Protein AF-A0A6G1YW90-F1 (afdb_monomer)

Structure (mmCIF, N/CA/C/O backbone):
data_AF-A0A6G1YW90-F1
#
_entry.id   AF-A0A6G1YW90-F1
#
loop_
_atom_site.group_PDB
_atom_site.id
_atom_site.type_symbol
_atom_site.label_atom_id
_atom_site.label_alt_id
_atom_site.label_comp_id
_atom_site.label_asym_id
_atom_site.label_entity_id
_atom_site.label_seq_id
_atom_site.pdbx_PDB_ins_code
_atom_site.Cartn_x
_atom_site.Cartn_y
_atom_site.Cartn_z
_atom_site.occupancy
_atom_site.B_iso_or_equiv
_atom_site.auth_seq_id
_atom_site.auth_comp_id
_atom_site.auth_asym_id
_atom_site.auth_atom_id
_atom_site.pdbx_PDB_model_num
ATOM 1 N N . MET A 1 1 ? -35.585 34.361 -18.395 1.00 45.09 1 MET A N 1
ATOM 2 C CA . MET A 1 1 ? -34.384 33.541 -18.116 1.00 45.09 1 MET A CA 1
ATOM 3 C C . MET A 1 1 ? -33.989 33.815 -16.667 1.00 45.09 1 MET A C 1
ATOM 5 O O . MET A 1 1 ? -33.599 34.935 -16.375 1.00 45.09 1 MET A O 1
ATOM 9 N N . ARG A 1 2 ? -34.256 32.894 -15.727 1.00 52.06 2 ARG A N 1
ATOM 10 C CA . ARG A 1 2 ? -34.066 33.147 -14.284 1.00 52.06 2 ARG A CA 1
ATOM 11 C C . ARG A 1 2 ? -32.570 33.088 -13.972 1.00 52.06 2 ARG A C 1
ATOM 13 O O . ARG A 1 2 ? -31.974 32.019 -14.071 1.00 52.06 2 ARG A O 1
ATOM 20 N N . THR A 1 3 ? -31.968 34.229 -13.661 1.00 57.44 3 THR A N 1
ATOM 21 C CA . THR A 1 3 ? -30.587 34.308 -13.182 1.00 57.44 3 THR A CA 1
ATOM 22 C C . THR A 1 3 ? -30.502 33.537 -11.866 1.00 57.44 3 THR A C 1
ATOM 24 O O . THR A 1 3 ? -31.311 33.733 -10.960 1.00 57.44 3 THR A O 1
ATOM 27 N N . SER A 1 4 ? -29.595 32.565 -11.786 1.00 64.44 4 SER A N 1
ATOM 28 C CA . SER A 1 4 ? -29.382 31.810 -10.553 1.00 64.44 4 SER A CA 1
ATOM 29 C C . SER A 1 4 ? -28.854 32.763 -9.487 1.00 64.44 4 SER A C 1
ATOM 31 O O . SER A 1 4 ? -27.783 33.340 -9.680 1.00 64.44 4 SER A O 1
ATOM 33 N N . ASP A 1 5 ? -29.597 32.913 -8.390 1.00 73.00 5 ASP A N 1
ATOM 34 C CA . ASP A 1 5 ? -29.204 33.743 -7.255 1.00 73.00 5 ASP A CA 1
ATOM 35 C C . ASP A 1 5 ? -27.792 33.345 -6.789 1.00 73.00 5 ASP A C 1
ATOM 37 O O . ASP A 1 5 ? -27.574 32.167 -6.463 1.00 73.00 5 ASP A O 1
ATOM 41 N N . PRO A 1 6 ? -26.820 34.275 -6.745 1.00 66.56 6 PRO A N 1
ATOM 42 C CA . PRO A 1 6 ? -25.443 33.961 -6.357 1.00 66.56 6 PRO A CA 1
ATOM 43 C C . PRO A 1 6 ? -25.344 33.406 -4.926 1.00 66.56 6 PRO A C 1
ATOM 45 O O . PRO A 1 6 ? -24.386 32.704 -4.605 1.00 66.56 6 PRO A O 1
ATOM 48 N N . ASN A 1 7 ? -26.369 33.649 -4.101 1.00 65.25 7 ASN A N 1
ATOM 49 C CA . ASN A 1 7 ? -26.484 33.188 -2.716 1.00 65.25 7 ASN A CA 1
ATOM 50 C C . ASN A 1 7 ? -27.398 31.965 -2.537 1.00 65.25 7 ASN A C 1
ATOM 52 O O . ASN A 1 7 ? -27.750 31.617 -1.410 1.00 65.25 7 ASN A O 1
ATOM 56 N N . SER A 1 8 ? -27.797 31.292 -3.620 1.00 78.06 8 SER A N 1
ATOM 57 C CA . SER A 1 8 ? -28.564 30.051 -3.509 1.00 78.06 8 SER A CA 1
ATOM 58 C C . SER A 1 8 ? -27.790 29.009 -2.690 1.00 78.06 8 SER A C 1
ATOM 60 O O . SER A 1 8 ? -26.608 28.751 -2.933 1.00 78.06 8 SER A O 1
ATOM 62 N N . VAL A 1 9 ? -28.481 28.346 -1.760 1.00 73.25 9 VAL A N 1
ATOM 63 C CA . VAL A 1 9 ? -27.928 27.291 -0.889 1.00 73.25 9 VAL A CA 1
ATOM 64 C C . VAL A 1 9 ? -27.233 26.191 -1.707 1.00 73.25 9 VAL A C 1
ATOM 66 O O . VAL A 1 9 ? -26.194 25.664 -1.308 1.00 73.25 9 VAL A O 1
ATOM 69 N N . SER A 1 10 ? -27.733 25.902 -2.913 1.00 72.56 10 SER A N 1
ATOM 70 C CA . SER A 1 10 ? -27.112 24.954 -3.847 1.00 72.56 10 SER A CA 1
ATOM 71 C C . SER A 1 10 ? -25.752 25.418 -4.392 1.00 72.56 10 SER A C 1
ATOM 73 O O . SER A 1 10 ? -24.855 24.596 -4.581 1.00 72.56 10 SER A O 1
ATOM 75 N N . VAL A 1 11 ? -25.557 26.724 -4.601 1.00 75.81 11 VAL A N 1
ATOM 76 C CA . VAL A 1 11 ? -24.282 27.321 -5.040 1.00 75.81 11 VAL A CA 1
ATOM 77 C C . VAL A 1 11 ? -23.262 27.292 -3.899 1.00 75.81 11 VAL A C 1
ATOM 79 O O . VAL A 1 11 ? -22.095 26.976 -4.131 1.00 75.81 11 VAL A O 1
ATOM 82 N N . ILE A 1 12 ? -23.711 27.508 -2.660 1.00 71.25 12 ILE A N 1
ATOM 83 C CA . ILE A 1 12 ? -22.875 27.404 -1.455 1.00 71.25 12 ILE A CA 1
ATOM 84 C C . ILE A 1 12 ? -22.412 25.953 -1.243 1.00 71.25 12 ILE A C 1
ATOM 86 O O . ILE A 1 12 ? -21.211 25.712 -1.115 1.00 71.25 12 ILE A O 1
ATOM 90 N N . HIS A 1 13 ? -23.312 24.963 -1.300 1.00 72.31 13 HIS A N 1
ATOM 91 C CA . HIS A 1 13 ? -22.923 23.547 -1.202 1.00 72.31 13 HIS A CA 1
ATOM 92 C C . HIS A 1 13 ? -21.978 23.100 -2.324 1.00 72.31 13 HIS A C 1
ATOM 94 O O . HIS A 1 13 ? -21.110 22.263 -2.081 1.00 72.31 13 HIS A O 1
ATOM 100 N N . ARG A 1 14 ? -22.107 23.665 -3.531 1.00 72.00 14 ARG A N 1
ATOM 101 C CA . ARG A 1 14 ? -21.188 23.408 -4.651 1.00 72.00 14 ARG A CA 1
ATOM 102 C C . ARG A 1 14 ? -19.812 24.049 -4.440 1.00 72.00 14 ARG A C 1
ATOM 104 O O . ARG A 1 14 ? -18.814 23.476 -4.853 1.00 72.00 14 ARG A O 1
ATOM 111 N N . ARG A 1 15 ? -19.732 25.205 -3.775 1.00 71.06 15 ARG A N 1
ATOM 112 C CA . ARG A 1 15 ? -18.460 25.882 -3.457 1.00 71.06 15 ARG A CA 1
ATOM 113 C C . ARG A 1 15 ? -17.673 25.152 -2.362 1.00 71.06 15 ARG A C 1
ATOM 115 O O . ARG A 1 15 ? -16.451 25.084 -2.428 1.00 71.06 15 ARG A O 1
ATOM 122 N N . TRP A 1 16 ? -18.380 24.551 -1.405 1.00 62.31 16 TRP A N 1
ATOM 123 C CA . TRP A 1 16 ? -17.806 23.766 -0.305 1.00 62.31 16 TRP A CA 1
ATOM 124 C C . TRP A 1 16 ? -17.882 22.247 -0.535 1.00 62.31 16 TRP A C 1
ATOM 126 O O . TRP A 1 16 ? -17.658 21.458 0.378 1.00 62.31 16 TRP A O 1
ATOM 136 N N . SER A 1 17 ? -18.176 21.779 -1.751 1.00 62.50 17 SER A N 1
ATOM 137 C CA . SER A 1 17 ? -18.114 20.339 -2.037 1.00 62.50 17 SER A CA 1
ATOM 138 C C . SER A 1 17 ? -16.674 19.825 -2.013 1.00 62.50 17 SER A C 1
ATOM 140 O O . SER A 1 17 ? -16.449 18.660 -1.704 1.00 62.50 17 SER A O 1
ATOM 142 N N . PHE A 1 18 ? -15.692 20.692 -2.278 1.00 58.50 18 PHE A N 1
ATOM 143 C CA . PHE A 1 18 ? -14.274 20.347 -2.189 1.00 58.50 18 PHE A CA 1
ATOM 144 C C . PHE A 1 18 ? -13.846 20.018 -0.748 1.00 58.50 18 PHE A C 1
ATOM 146 O O . PHE A 1 18 ? -13.070 19.092 -0.545 1.00 58.50 18 PHE A O 1
ATOM 153 N N . THR A 1 19 ? -14.434 20.654 0.274 1.00 58.62 19 THR A N 1
ATOM 154 C CA . THR A 1 19 ? -14.183 20.294 1.684 1.00 58.62 19 THR A CA 1
ATOM 155 C C . THR A 1 19 ? -14.882 18.9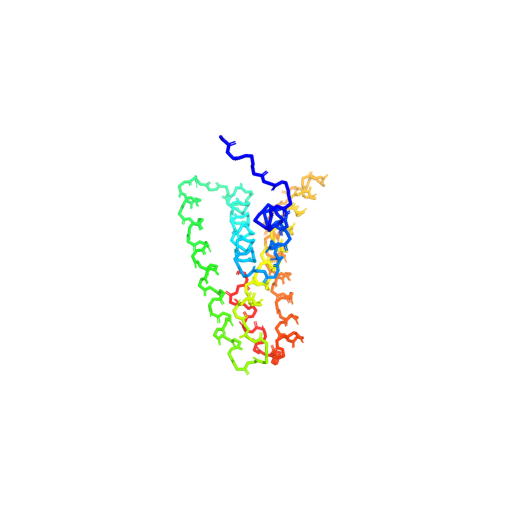97 2.116 1.00 58.62 19 THR A C 1
ATOM 157 O O . THR A 1 19 ? -14.574 18.467 3.182 1.00 58.62 19 THR A O 1
ATOM 160 N N . ARG A 1 20 ? -15.765 18.415 1.284 1.00 54.59 20 ARG A N 1
ATOM 161 C CA . ARG A 1 20 ? -16.264 17.036 1.470 1.00 54.59 20 ARG A CA 1
ATOM 162 C C . ARG A 1 20 ? -15.278 15.965 0.997 1.00 54.59 20 ARG A C 1
ATOM 164 O O . ARG A 1 20 ? -15.507 14.790 1.296 1.00 54.59 20 ARG A O 1
ATOM 171 N N . LEU A 1 21 ? -14.190 16.329 0.307 1.00 54.16 21 LEU A N 1
ATOM 172 C CA . LEU A 1 21 ? -13.051 15.434 0.074 1.00 54.16 21 LEU A CA 1
ATOM 173 C C . LEU A 1 21 ? -12.291 15.250 1.390 1.00 54.16 21 LEU A C 1
ATOM 175 O O . LEU A 1 21 ? -11.193 15.754 1.586 1.00 54.16 21 LEU A O 1
ATOM 179 N N . ASN A 1 22 ? -12.914 14.551 2.332 1.00 57.28 22 ASN A N 1
ATOM 180 C CA . ASN A 1 22 ? -12.273 14.185 3.577 1.00 57.28 22 ASN A CA 1
ATOM 181 C C . ASN A 1 22 ? -11.242 13.084 3.269 1.00 57.28 22 ASN A C 1
ATOM 183 O O . ASN A 1 22 ? -11.654 12.029 2.778 1.00 57.28 22 ASN A O 1
ATOM 187 N N . PRO A 1 23 ? -9.945 13.255 3.587 1.00 52.22 23 PRO A N 1
ATOM 188 C CA . PRO A 1 23 ? -8.945 12.186 3.488 1.00 52.22 23 PRO A CA 1
ATOM 189 C C . PRO A 1 23 ? -9.347 10.916 4.262 1.00 52.22 23 PRO A C 1
ATOM 191 O O . PRO A 1 23 ? -8.929 9.812 3.922 1.00 52.22 23 PRO A O 1
ATOM 194 N N . SER A 1 24 ? -10.218 11.064 5.269 1.00 55.12 24 SER A N 1
ATOM 195 C CA . SER A 1 24 ? -10.830 9.975 6.042 1.00 55.12 24 SER A CA 1
ATOM 196 C C . SER A 1 24 ? -11.959 9.232 5.301 1.00 55.12 24 SER A C 1
ATOM 198 O O . SER A 1 24 ? -12.524 8.265 5.814 1.00 55.12 24 SER A O 1
ATOM 200 N N . SER A 1 25 ? -12.324 9.664 4.091 1.00 75.75 25 SER A N 1
ATOM 201 C CA . SER A 1 25 ? -13.279 8.950 3.247 1.00 75.75 25 SER A CA 1
ATOM 202 C C . SER A 1 25 ? -12.663 7.642 2.761 1.00 75.75 25 SER A C 1
ATOM 204 O O . SER A 1 25 ? -11.613 7.628 2.114 1.00 75.75 25 SER A O 1
ATOM 206 N N . TYR A 1 26 ? -13.353 6.531 3.024 1.00 79.38 26 TYR A N 1
ATOM 207 C CA . TYR A 1 26 ? -12.874 5.192 2.677 1.00 79.38 26 TYR A CA 1
ATOM 208 C C . TYR A 1 26 ? -12.600 5.032 1.178 1.00 79.38 26 TYR A C 1
ATOM 210 O O . TYR A 1 26 ? -11.671 4.328 0.807 1.00 79.38 26 TYR A O 1
ATOM 218 N N . LYS A 1 27 ? -13.359 5.731 0.318 1.00 86.06 27 LYS A N 1
ATOM 219 C CA . LYS A 1 27 ? -13.169 5.708 -1.140 1.00 86.06 27 LYS A CA 1
ATOM 220 C C . LYS A 1 27 ? -11.830 6.317 -1.549 1.00 86.06 27 LYS A C 1
ATOM 222 O O . LYS A 1 27 ? -11.162 5.782 -2.423 1.00 86.06 27 LYS A O 1
ATOM 227 N N . ILE A 1 28 ? -11.447 7.421 -0.905 1.00 87.00 28 ILE A N 1
ATOM 228 C CA . ILE A 1 28 ? -10.181 8.107 -1.182 1.00 87.00 28 ILE A CA 1
ATOM 229 C C . ILE A 1 28 ? -9.022 7.256 -0.670 1.00 87.00 28 ILE A C 1
ATOM 231 O O . ILE A 1 28 ? -8.069 7.032 -1.404 1.00 87.00 28 ILE A O 1
ATOM 235 N N . SER A 1 29 ? -9.135 6.719 0.548 1.00 89.38 29 SER A N 1
ATOM 236 C CA . SER A 1 29 ? -8.112 5.822 1.102 1.00 89.38 29 SER A CA 1
ATOM 237 C C . SER A 1 29 ? -7.920 4.579 0.224 1.00 89.38 29 SER A C 1
ATOM 239 O O . SER A 1 29 ? -6.793 4.235 -0.110 1.00 89.38 29 SER A O 1
ATOM 241 N N . TYR A 1 30 ? -9.009 3.962 -0.236 1.00 90.69 30 TYR A N 1
ATOM 242 C CA . TYR A 1 30 ? -8.945 2.823 -1.150 1.00 90.69 30 TYR A CA 1
ATOM 243 C C . TYR A 1 30 ? -8.324 3.176 -2.509 1.00 90.69 30 TYR A C 1
ATOM 245 O O . TYR A 1 30 ? -7.481 2.446 -3.019 1.00 90.69 30 TYR A O 1
ATOM 253 N N . LEU A 1 31 ? -8.679 4.324 -3.093 1.00 92.75 31 LEU A N 1
ATOM 254 C CA . LEU A 1 31 ? -8.062 4.770 -4.343 1.00 92.75 31 LEU A CA 1
ATOM 255 C C . LEU A 1 31 ? -6.552 4.987 -4.177 1.00 92.75 31 LEU A C 1
ATOM 257 O O . LEU A 1 31 ? -5.773 4.547 -5.017 1.00 92.75 31 LEU A O 1
ATOM 261 N N . ILE A 1 32 ? -6.135 5.624 -3.081 1.00 92.12 32 ILE A N 1
ATOM 262 C CA . ILE A 1 32 ? -4.719 5.833 -2.756 1.00 92.12 32 ILE A CA 1
ATOM 263 C C . ILE A 1 32 ? -3.997 4.494 -2.606 1.00 92.12 32 ILE A C 1
ATOM 265 O O . ILE A 1 32 ? -2.888 4.338 -3.110 1.00 92.12 32 ILE A O 1
ATOM 269 N N . SER A 1 33 ? -4.621 3.522 -1.942 1.00 92.50 33 SER A N 1
ATOM 270 C CA . SER A 1 33 ? -4.020 2.209 -1.741 1.00 92.50 33 SER A CA 1
ATOM 271 C C . SER A 1 33 ? -3.839 1.461 -3.069 1.00 92.50 33 SER A C 1
ATOM 273 O O . SER A 1 33 ? -2.773 0.900 -3.311 1.00 92.50 33 SER A O 1
ATOM 275 N N . LEU A 1 34 ? -4.825 1.529 -3.974 1.00 94.44 34 LEU A N 1
ATOM 276 C CA . LEU A 1 34 ? -4.710 0.976 -5.331 1.00 94.44 34 LEU A CA 1
ATOM 277 C C . LEU A 1 34 ? -3.612 1.666 -6.149 1.00 94.44 34 LEU A C 1
ATOM 279 O O . LEU A 1 34 ? -2.820 0.987 -6.797 1.00 94.44 34 LEU A O 1
ATOM 283 N N . LEU A 1 35 ? -3.537 2.999 -6.104 1.00 95.06 35 LEU A N 1
ATOM 284 C CA . LEU A 1 35 ? -2.500 3.757 -6.806 1.00 95.06 35 LEU A CA 1
ATOM 285 C C . LEU A 1 35 ? -1.102 3.434 -6.267 1.00 95.06 35 LEU A C 1
ATOM 287 O O . LEU A 1 35 ? -0.183 3.233 -7.056 1.00 95.06 35 LEU A O 1
ATOM 291 N N . GLY A 1 36 ? -0.946 3.332 -4.944 1.00 94.25 36 GLY A N 1
ATOM 292 C CA . GLY A 1 36 ? 0.319 2.951 -4.313 1.00 94.25 36 GLY A CA 1
ATOM 293 C C . GLY A 1 36 ? 0.805 1.583 -4.792 1.00 94.25 36 GLY A C 1
ATOM 294 O O . GLY A 1 36 ? 1.941 1.460 -5.241 1.00 94.25 36 GLY A O 1
ATOM 295 N N . ILE A 1 37 ? -0.073 0.576 -4.792 1.00 95.00 37 ILE A N 1
ATOM 296 C CA . ILE A 1 37 ? 0.265 -0.765 -5.290 1.00 95.00 37 ILE A CA 1
ATOM 297 C C . ILE A 1 37 ? 0.519 -0.776 -6.801 1.00 95.00 37 ILE A C 1
ATOM 299 O O . ILE A 1 37 ? 1.471 -1.413 -7.247 1.00 95.00 37 ILE A O 1
ATOM 303 N N . ALA A 1 38 ? -0.265 -0.046 -7.597 1.00 95.44 38 ALA A N 1
ATOM 304 C CA . ALA A 1 38 ? -0.015 0.074 -9.032 1.00 95.44 38 ALA A CA 1
ATOM 305 C C . ALA A 1 38 ? 1.389 0.630 -9.310 1.00 95.44 38 ALA A C 1
ATOM 307 O O . ALA A 1 38 ? 2.112 0.086 -10.143 1.00 95.44 38 ALA A O 1
ATOM 308 N N . VAL A 1 39 ? 1.802 1.667 -8.573 1.00 94.88 39 VAL A N 1
ATOM 309 C CA . VAL A 1 39 ? 3.152 2.239 -8.667 1.00 94.88 39 VAL A CA 1
ATOM 310 C C . VAL A 1 39 ? 4.211 1.210 -8.277 1.00 94.88 39 VAL A C 1
ATOM 312 O O . VAL A 1 39 ? 5.172 1.036 -9.023 1.00 94.88 39 VAL A O 1
ATOM 315 N N . VAL A 1 40 ? 4.031 0.486 -7.168 1.00 93.69 40 VAL A N 1
ATOM 316 C CA . VAL A 1 40 ? 4.961 -0.579 -6.749 1.00 93.69 40 VAL A CA 1
ATOM 317 C C . VAL A 1 40 ? 5.125 -1.631 -7.850 1.00 93.69 40 VAL A C 1
ATOM 319 O O . VAL A 1 40 ? 6.257 -1.967 -8.205 1.00 93.69 40 VAL A O 1
ATOM 322 N N . ILE A 1 41 ? 4.022 -2.123 -8.424 1.00 92.94 41 ILE A N 1
ATOM 323 C CA . ILE A 1 41 ? 4.041 -3.146 -9.481 1.00 92.94 41 ILE A CA 1
ATOM 324 C C . ILE A 1 41 ? 4.747 -2.614 -10.727 1.00 92.94 41 ILE A C 1
ATOM 326 O O . ILE A 1 41 ? 5.671 -3.258 -11.221 1.00 92.94 41 ILE A O 1
ATOM 330 N N . VAL A 1 42 ? 4.362 -1.431 -11.214 1.00 92.38 42 VAL A N 1
ATOM 331 C CA . VAL A 1 42 ? 4.955 -0.828 -12.417 1.00 92.38 42 VAL A CA 1
ATOM 332 C C . VAL A 1 42 ? 6.449 -0.587 -12.224 1.00 92.38 42 VAL A C 1
ATOM 334 O O . VAL A 1 42 ? 7.240 -0.961 -13.090 1.00 92.38 42 VAL A O 1
ATOM 337 N N . LEU A 1 43 ? 6.863 -0.009 -11.093 1.00 90.06 43 LEU A N 1
ATOM 338 C CA . LEU A 1 43 ? 8.276 0.258 -10.820 1.00 90.06 43 LEU A CA 1
ATOM 339 C C . LEU A 1 43 ? 9.082 -1.034 -10.694 1.00 90.06 43 LEU A C 1
ATOM 341 O O . LEU A 1 43 ? 10.183 -1.105 -11.239 1.00 90.06 43 LEU A O 1
ATOM 345 N N . SER A 1 44 ? 8.525 -2.060 -10.050 1.00 87.94 44 SER A N 1
ATOM 346 C CA . SER A 1 44 ? 9.179 -3.365 -9.924 1.00 87.94 44 SER A CA 1
ATOM 347 C C . SER A 1 44 ? 9.341 -4.043 -11.287 1.00 87.94 44 SER A C 1
ATOM 349 O O . SER A 1 44 ? 10.422 -4.520 -11.626 1.00 87.94 44 SER A O 1
ATOM 351 N N . TYR A 1 45 ? 8.302 -4.040 -12.119 1.00 86.62 45 TYR A N 1
ATOM 352 C CA . TYR A 1 45 ? 8.353 -4.659 -13.446 1.00 86.62 45 TYR A CA 1
ATOM 353 C C . TYR A 1 45 ? 9.303 -3.926 -14.401 1.00 86.62 45 TYR A C 1
ATOM 355 O O . TYR A 1 45 ? 10.071 -4.567 -15.114 1.00 86.62 45 TYR A O 1
ATOM 363 N N . THR A 1 46 ? 9.312 -2.593 -14.379 1.00 83.06 46 THR A N 1
ATOM 364 C CA . THR A 1 46 ? 10.142 -1.784 -15.288 1.00 83.06 46 THR A CA 1
ATOM 365 C C . THR A 1 46 ? 11.610 -1.709 -14.869 1.00 83.06 46 THR A C 1
ATOM 367 O O . THR A 1 46 ? 12.489 -1.831 -15.719 1.00 83.06 46 THR A O 1
ATOM 370 N N . ASN A 1 47 ? 11.902 -1.530 -13.577 1.00 76.25 47 ASN A N 1
ATOM 371 C CA . ASN A 1 47 ? 13.270 -1.275 -13.109 1.00 76.25 47 ASN A CA 1
ATOM 372 C C . ASN A 1 47 ? 14.002 -2.536 -12.642 1.00 76.25 47 ASN A C 1
ATOM 374 O O . ASN A 1 47 ? 15.232 -2.565 -12.674 1.00 76.25 47 ASN A O 1
ATOM 378 N N . ILE A 1 48 ? 13.272 -3.564 -12.199 1.00 71.69 48 ILE A N 1
ATOM 379 C CA . ILE A 1 48 ? 13.872 -4.744 -11.563 1.00 71.69 48 ILE A CA 1
ATOM 380 C C . ILE A 1 48 ? 13.775 -5.956 -12.475 1.00 71.69 48 ILE A C 1
ATOM 382 O O . ILE A 1 48 ? 14.801 -6.524 -12.839 1.00 71.69 48 ILE A O 1
ATOM 386 N N . PHE A 1 49 ? 12.559 -6.336 -12.869 1.00 74.38 49 PHE A N 1
ATOM 387 C CA . PHE A 1 49 ? 12.349 -7.551 -13.659 1.00 74.38 49 PHE A CA 1
ATOM 388 C C . PHE A 1 49 ? 12.564 -7.345 -15.164 1.00 74.38 49 PHE A C 1
ATOM 390 O O . PHE A 1 49 ? 12.848 -8.317 -15.856 1.00 74.38 49 PHE A O 1
ATOM 397 N N . LYS A 1 50 ? 12.465 -6.100 -15.660 1.00 74.56 50 LYS A N 1
ATOM 398 C CA . LYS A 1 50 ? 12.606 -5.728 -17.084 1.00 74.56 50 LYS A CA 1
ATOM 399 C C . LYS A 1 50 ? 11.800 -6.648 -18.008 1.00 74.56 50 LYS A C 1
ATOM 401 O O . LYS A 1 50 ? 12.308 -7.179 -18.991 1.00 74.56 50 LYS A O 1
ATOM 406 N N . THR A 1 51 ? 10.551 -6.879 -17.635 1.00 73.31 51 THR A N 1
ATOM 407 C CA . THR A 1 51 ? 9.647 -7.834 -18.278 1.00 73.31 51 THR A CA 1
ATOM 408 C C . THR A 1 51 ? 8.822 -7.194 -19.392 1.00 73.31 51 THR A C 1
ATOM 410 O O . THR A 1 51 ? 8.671 -5.974 -19.461 1.00 73.31 51 THR A O 1
ATOM 413 N N . ASP A 1 52 ? 8.264 -8.038 -20.263 1.00 83.44 52 ASP A N 1
ATOM 414 C CA . ASP A 1 52 ? 7.402 -7.615 -21.367 1.00 83.44 52 ASP A CA 1
ATOM 415 C C . ASP A 1 52 ? 6.109 -6.929 -20.905 1.00 83.44 52 ASP A C 1
ATOM 417 O O . ASP A 1 52 ? 5.540 -7.228 -19.847 1.00 83.44 52 ASP A O 1
ATOM 421 N N . LEU A 1 53 ? 5.581 -6.056 -21.769 1.00 83.88 53 LEU A N 1
ATOM 422 C CA . LEU A 1 53 ? 4.349 -5.302 -21.518 1.00 83.88 53 LEU A CA 1
ATOM 423 C C . LEU A 1 53 ? 3.127 -6.214 -21.295 1.00 83.88 53 LEU A C 1
ATOM 425 O O . LEU A 1 53 ? 2.232 -5.871 -20.524 1.00 83.88 53 LEU A O 1
ATOM 429 N N . SER A 1 54 ? 3.105 -7.391 -21.925 1.00 86.75 54 SER A N 1
ATOM 430 C CA . SER A 1 54 ? 2.059 -8.407 -21.746 1.00 86.75 54 SER A CA 1
ATOM 431 C C . SER A 1 54 ? 2.024 -8.962 -20.319 1.00 86.75 54 SER A C 1
ATOM 433 O O . SER A 1 54 ? 0.949 -9.109 -19.736 1.00 86.75 54 SER A O 1
ATOM 435 N N . MET A 1 55 ? 3.192 -9.201 -19.719 1.00 86.69 55 MET A N 1
ATOM 436 C CA . MET A 1 55 ? 3.294 -9.659 -18.334 1.00 86.69 55 MET A CA 1
ATOM 437 C C . MET A 1 55 ? 2.858 -8.563 -17.366 1.00 86.69 55 MET A C 1
ATOM 439 O O . MET A 1 55 ? 2.115 -8.849 -16.427 1.00 86.69 55 MET A O 1
ATOM 443 N N . LEU A 1 56 ? 3.237 -7.307 -17.611 1.00 88.25 56 LEU A N 1
ATOM 444 C CA . LEU A 1 56 ? 2.754 -6.184 -16.805 1.00 88.25 56 LEU A CA 1
ATOM 445 C C . LEU A 1 56 ? 1.222 -6.055 -16.873 1.00 88.25 56 LEU A C 1
ATOM 447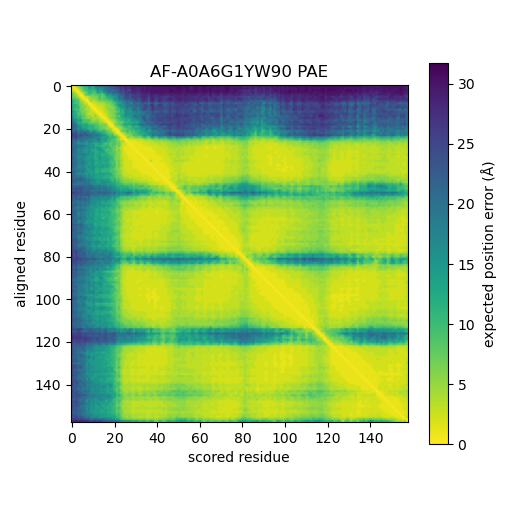 O O . LEU A 1 56 ? 0.576 -5.879 -15.838 1.00 88.25 56 LEU A O 1
ATOM 451 N N . ALA A 1 57 ? 0.634 -6.201 -18.065 1.00 89.69 57 ALA A N 1
ATOM 452 C CA . ALA A 1 57 ? -0.813 -6.123 -18.267 1.00 89.69 57 ALA A CA 1
ATOM 453 C C . ALA A 1 57 ? -1.593 -7.212 -17.509 1.00 89.69 57 ALA A C 1
ATOM 455 O O . ALA A 1 57 ? -2.729 -6.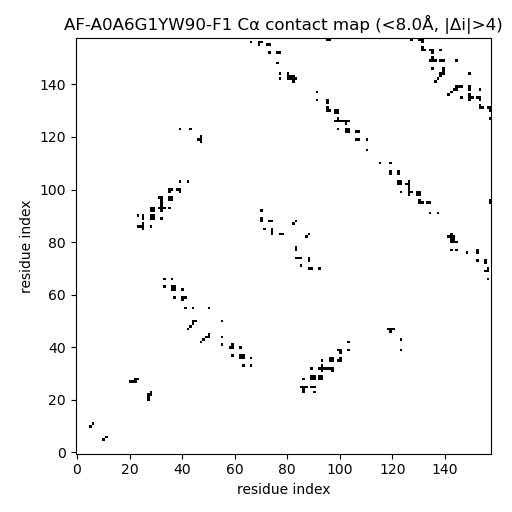970 -17.108 1.00 89.69 57 ALA A O 1
ATOM 456 N N . LEU A 1 58 ? -0.988 -8.381 -17.276 1.00 91.25 58 LEU A N 1
ATOM 457 C CA . LEU A 1 58 ? -1.579 -9.459 -16.480 1.00 91.25 58 LEU A CA 1
ATOM 458 C C . LEU A 1 58 ? -1.408 -9.235 -14.968 1.00 91.25 58 LEU A C 1
ATOM 460 O O . LEU A 1 58 ? -2.353 -9.409 -14.199 1.00 91.25 58 LEU A O 1
ATOM 464 N N . HIS A 1 59 ? -0.213 -8.843 -14.525 1.00 90.31 59 HIS A N 1
ATOM 465 C CA . HIS A 1 59 ? 0.101 -8.745 -13.096 1.00 90.31 59 HIS A CA 1
ATOM 466 C C . HIS A 1 59 ? -0.479 -7.496 -12.435 1.00 90.31 59 HIS A C 1
ATOM 468 O O . HIS A 1 59 ? -0.780 -7.530 -11.243 1.00 90.31 59 HIS A O 1
ATOM 474 N N . LEU A 1 60 ? -0.688 -6.413 -13.187 1.00 93.19 60 LEU A N 1
ATOM 475 C CA . LEU A 1 60 ? -1.325 -5.204 -12.671 1.00 93.19 60 LEU A CA 1
ATOM 476 C C . LEU A 1 60 ? -2.749 -5.479 -12.134 1.00 93.19 60 LEU A C 1
ATOM 478 O O . LEU A 1 60 ? -2.973 -5.241 -10.946 1.00 93.19 60 LEU A O 1
ATOM 482 N N . PRO A 1 61 ? -3.712 -6.010 -12.919 1.00 94.12 61 PRO A N 1
ATOM 483 C CA . PRO A 1 61 ? -5.049 -6.298 -12.403 1.00 94.12 61 PRO A CA 1
ATOM 484 C C . PRO A 1 61 ? -5.037 -7.381 -11.318 1.00 94.12 61 PRO A C 1
ATOM 486 O O . PRO A 1 61 ? -5.793 -7.263 -10.355 1.00 94.12 61 PRO A O 1
ATOM 489 N N . LEU A 1 62 ? -4.160 -8.390 -11.416 1.00 93.44 62 LEU A N 1
ATOM 490 C CA . LEU A 1 62 ? -4.007 -9.411 -10.373 1.00 93.44 62 LEU A CA 1
ATOM 491 C C . LEU A 1 62 ? -3.538 -8.809 -9.045 1.00 93.44 62 LEU A C 1
ATOM 493 O O . LEU A 1 62 ? -4.112 -9.115 -8.004 1.00 93.44 62 LEU A O 1
ATOM 497 N N . GLY A 1 63 ? -2.545 -7.921 -9.070 1.00 93.12 63 GLY A N 1
ATOM 498 C CA . GLY A 1 63 ? -2.046 -7.248 -7.875 1.00 93.12 63 GLY A CA 1
ATOM 499 C C . GLY A 1 63 ? -3.080 -6.309 -7.255 1.00 93.12 63 GLY A C 1
ATOM 500 O O . GLY A 1 63 ? -3.241 -6.293 -6.038 1.00 93.12 63 GLY A O 1
ATOM 501 N N . LEU A 1 64 ? -3.856 -5.590 -8.073 1.00 94.31 64 LEU A N 1
ATOM 502 C CA . LEU A 1 64 ? -4.968 -4.765 -7.583 1.00 94.31 64 LEU A CA 1
ATOM 503 C C . LEU A 1 64 ? -6.095 -5.616 -6.968 1.00 94.31 64 LEU A C 1
ATOM 505 O O . LEU A 1 64 ? -6.668 -5.241 -5.940 1.00 94.31 64 LEU A O 1
ATOM 509 N N . ALA A 1 65 ? -6.398 -6.775 -7.557 1.00 94.12 65 ALA A N 1
ATOM 510 C CA . ALA A 1 65 ? -7.367 -7.720 -7.009 1.00 94.12 65 ALA A CA 1
ATOM 511 C C . ALA A 1 65 ? -6.874 -8.336 -5.688 1.00 94.12 65 ALA A C 1
ATOM 513 O O . ALA A 1 65 ? -7.623 -8.361 -4.709 1.00 94.12 65 ALA A O 1
ATOM 514 N N . ALA A 1 66 ? -5.608 -8.761 -5.631 1.00 93.88 66 ALA A N 1
ATOM 515 C CA . ALA A 1 66 ? -4.971 -9.298 -4.429 1.00 93.88 66 ALA A CA 1
ATOM 516 C C . ALA A 1 66 ? -4.960 -8.269 -3.293 1.00 93.88 66 ALA A C 1
ATOM 518 O O . ALA A 1 66 ? -5.355 -8.586 -2.175 1.00 93.88 66 ALA A O 1
ATOM 519 N N . MET A 1 67 ? -4.616 -7.020 -3.607 1.00 93.44 67 MET A N 1
ATOM 520 C CA . MET A 1 67 ? -4.673 -5.884 -2.690 1.00 93.44 67 MET A CA 1
ATOM 521 C C . MET A 1 67 ? -6.079 -5.653 -2.126 1.00 93.44 67 MET A C 1
ATOM 523 O O . MET A 1 67 ? -6.282 -5.402 -0.941 1.00 93.44 67 MET A O 1
ATOM 527 N N . THR A 1 68 ? -7.089 -5.741 -2.985 1.00 93.00 68 THR A N 1
ATOM 528 C CA . THR A 1 68 ? -8.479 -5.592 -2.550 1.00 93.00 68 THR A CA 1
ATOM 529 C C . THR A 1 68 ? -8.862 -6.721 -1.594 1.00 93.00 68 THR A C 1
ATOM 531 O O . THR A 1 68 ? -9.436 -6.468 -0.535 1.00 93.00 68 THR A O 1
ATOM 534 N N . GLY A 1 69 ? -8.499 -7.961 -1.935 1.00 93.19 69 GLY A N 1
ATOM 535 C CA . GLY A 1 69 ? -8.729 -9.138 -1.100 1.00 93.19 69 GLY A CA 1
ATOM 536 C C . GLY A 1 69 ? -8.000 -9.084 0.245 1.00 93.19 69 GLY A C 1
ATOM 537 O O . GLY A 1 69 ? -8.602 -9.394 1.273 1.00 93.19 69 GLY A O 1
ATOM 538 N N . SER A 1 70 ? -6.743 -8.639 0.266 1.00 92.38 70 SER A N 1
ATOM 539 C CA . SER A 1 70 ? -5.927 -8.562 1.481 1.00 92.38 70 SER A CA 1
ATOM 540 C C . SER A 1 70 ? -6.503 -7.579 2.502 1.00 92.38 70 SER A C 1
ATOM 542 O O . SER A 1 70 ? -6.571 -7.903 3.686 1.00 92.38 70 SER A O 1
ATOM 544 N N . VAL A 1 71 ? -7.063 -6.449 2.058 1.00 91.44 71 VAL A N 1
ATOM 545 C CA . VAL A 1 71 ? -7.766 -5.509 2.950 1.00 91.44 71 VAL A CA 1
ATOM 546 C C . VAL A 1 71 ? -9.004 -6.139 3.605 1.00 91.44 71 VAL A C 1
ATOM 548 O O . VAL A 1 71 ? -9.303 -5.875 4.775 1.00 91.44 71 VAL A O 1
ATOM 551 N N . PHE A 1 72 ? -9.736 -6.998 2.890 1.00 91.44 72 PHE A N 1
ATOM 552 C CA . PHE A 1 72 ? -10.846 -7.745 3.493 1.00 91.44 72 PHE A CA 1
ATOM 553 C C . PHE A 1 72 ? -10.353 -8.809 4.478 1.00 91.44 72 PHE A C 1
ATOM 555 O O . PHE A 1 72 ? -10.967 -8.994 5.535 1.00 91.44 72 PHE A O 1
ATOM 562 N N . LEU A 1 73 ? -9.236 -9.472 4.171 1.00 92.12 73 LEU A N 1
ATOM 563 C CA . LEU A 1 73 ? -8.593 -10.413 5.086 1.00 92.12 73 LEU A CA 1
ATOM 564 C C . LEU A 1 73 ? -8.111 -9.714 6.361 1.00 92.12 73 LEU A C 1
ATOM 566 O O . LEU A 1 73 ? -8.350 -10.241 7.443 1.00 92.12 73 LEU A O 1
ATOM 570 N N . ASP A 1 74 ? -7.550 -8.509 6.274 1.00 90.56 74 ASP A N 1
ATOM 571 C CA . ASP A 1 74 ? -7.190 -7.693 7.440 1.00 90.56 74 ASP A CA 1
ATOM 572 C C . ASP A 1 74 ? -8.400 -7.366 8.310 1.00 90.56 74 ASP A C 1
ATOM 574 O O . ASP A 1 74 ? -8.364 -7.491 9.537 1.00 90.56 74 ASP A O 1
ATOM 578 N N . PHE A 1 75 ? -9.500 -6.959 7.676 1.00 90.44 75 PHE A N 1
ATOM 579 C CA . PHE A 1 75 ? -10.740 -6.657 8.379 1.00 90.44 75 PHE A CA 1
ATOM 580 C C . PHE A 1 75 ? -11.277 -7.879 9.134 1.00 90.44 75 PHE A C 1
ATOM 582 O O . PHE A 1 75 ? -11.765 -7.754 10.265 1.00 90.44 75 PHE A O 1
ATOM 589 N N . TYR A 1 76 ? -11.157 -9.068 8.540 1.00 89.88 76 TYR A N 1
ATOM 590 C CA . TYR A 1 76 ? -11.501 -10.323 9.198 1.00 89.88 76 TYR A CA 1
ATOM 591 C C . TYR A 1 76 ? -10.508 -10.668 10.319 1.00 89.88 76 TYR A C 1
ATOM 593 O O . TYR A 1 76 ? -10.912 -10.960 11.449 1.00 89.88 76 TYR A O 1
ATOM 601 N N . ALA A 1 77 ? -9.209 -10.549 10.046 1.00 88.31 77 ALA A N 1
ATOM 602 C CA . ALA A 1 77 ? -8.128 -10.827 10.981 1.00 88.31 77 ALA A CA 1
ATOM 603 C C . ALA A 1 77 ? -8.177 -9.918 12.213 1.00 88.31 77 ALA A C 1
ATOM 605 O O . ALA A 1 77 ? -7.792 -10.352 13.296 1.00 88.31 77 ALA A O 1
ATOM 606 N N . LEU A 1 78 ? -8.732 -8.708 12.111 1.00 87.31 78 LEU A N 1
ATOM 607 C CA . LEU A 1 78 ? -8.890 -7.748 13.211 1.00 87.31 78 LEU A CA 1
ATOM 608 C C . LEU A 1 78 ? -10.308 -7.716 13.814 1.00 87.31 78 LEU A C 1
ATOM 610 O O . LEU A 1 78 ? -10.615 -6.856 14.648 1.00 87.31 78 LEU A O 1
ATOM 614 N N . ARG A 1 79 ? -11.179 -8.674 13.465 1.00 86.38 79 ARG A N 1
ATOM 615 C CA . ARG A 1 79 ? -12.553 -8.759 13.991 1.00 86.38 79 ARG A CA 1
ATOM 616 C C . ARG A 1 79 ? -12.600 -8.841 15.522 1.00 86.38 79 ARG A C 1
ATOM 618 O O . ARG A 1 79 ? -11.815 -9.558 16.144 1.00 86.38 79 ARG A O 1
ATOM 625 N N . GLY A 1 80 ? -13.544 -8.109 16.121 1.00 77.88 80 GLY A N 1
ATOM 626 C CA . GLY A 1 80 ? -13.748 -8.054 17.575 1.00 77.88 80 GLY A CA 1
ATOM 627 C C . GLY A 1 80 ? -12.863 -7.043 18.314 1.00 77.88 80 GLY A C 1
ATOM 628 O O . GLY A 1 80 ? -12.823 -7.058 19.539 1.00 77.88 80 GLY A O 1
ATOM 629 N N . ARG A 1 81 ? -12.142 -6.172 17.594 1.00 82.81 81 ARG A N 1
ATOM 630 C CA . ARG A 1 81 ? -11.344 -5.085 18.182 1.00 82.81 81 ARG A CA 1
ATOM 631 C C . ARG A 1 81 ? -12.095 -3.754 18.171 1.00 82.81 81 ARG A C 1
ATOM 633 O O . ARG A 1 81 ? -12.890 -3.497 17.268 1.00 82.81 81 ARG A O 1
ATOM 640 N N . SER A 1 82 ? -11.805 -2.907 19.162 1.00 61.78 82 SER A N 1
ATOM 641 C CA . SER A 1 82 ? -12.535 -1.661 19.466 1.00 61.78 82 SER A CA 1
ATOM 642 C C . SER A 1 82 ? -12.651 -0.703 18.276 1.00 61.78 82 SER A C 1
ATOM 644 O O . SER A 1 82 ? -13.622 0.044 18.169 1.00 61.78 82 SER A O 1
ATOM 646 N N . LEU A 1 83 ? -11.680 -0.742 17.359 1.00 72.69 83 LEU A N 1
ATOM 647 C CA . LEU A 1 83 ? -11.589 0.158 16.213 1.00 72.69 83 LEU A CA 1
ATOM 648 C C . LEU A 1 83 ? -11.590 -0.554 14.852 1.00 72.69 83 LEU A C 1
ATOM 650 O O . LEU A 1 83 ? -11.200 0.058 13.857 1.00 72.69 83 LEU A O 1
ATOM 654 N N . ASN A 1 84 ? -12.082 -1.797 14.768 1.00 76.31 84 ASN A N 1
ATOM 655 C CA . ASN A 1 84 ? -12.182 -2.530 13.500 1.00 76.31 84 ASN A CA 1
ATOM 656 C C . ASN A 1 84 ? -13.313 -2.006 12.592 1.00 76.31 84 ASN A C 1
ATOM 658 O O . ASN A 1 84 ? -14.356 -2.638 12.424 1.00 76.31 84 ASN A O 1
ATOM 662 N N . LYS A 1 85 ? -13.117 -0.819 12.014 1.00 84.56 85 LYS A N 1
ATOM 663 C CA . LYS A 1 85 ? -13.963 -0.266 10.950 1.00 84.56 85 LYS A CA 1
ATOM 664 C C . LYS A 1 85 ? -13.240 -0.443 9.624 1.00 84.56 85 LYS A C 1
ATOM 666 O O . LYS A 1 85 ? -12.084 -0.041 9.515 1.00 84.56 85 LYS A O 1
ATOM 671 N N . ILE A 1 86 ? -13.939 -0.951 8.609 1.00 83.50 86 ILE A N 1
ATOM 672 C CA . ILE A 1 86 ? -13.374 -1.159 7.265 1.00 83.50 86 ILE A CA 1
ATOM 673 C C . ILE A 1 86 ? -12.712 0.114 6.714 1.00 83.50 86 ILE A C 1
ATOM 675 O O . ILE A 1 86 ? -11.650 0.065 6.107 1.00 83.50 86 ILE A O 1
ATOM 679 N N . THR A 1 87 ? -13.276 1.283 7.032 1.00 85.38 87 THR A N 1
ATOM 680 C CA . THR A 1 87 ? -12.735 2.590 6.644 1.00 85.38 87 THR A CA 1
ATOM 681 C C . THR A 1 87 ? -11.335 2.848 7.203 1.00 85.38 87 THR A C 1
ATOM 683 O O . THR A 1 87 ? -10.494 3.409 6.508 1.00 85.38 87 THR A O 1
ATOM 686 N N . LYS A 1 88 ? -11.061 2.410 8.438 1.00 87.94 88 LYS A N 1
ATOM 687 C CA . LYS A 1 88 ? -9.742 2.534 9.064 1.00 87.94 88 LYS A CA 1
ATOM 688 C C . LYS A 1 88 ? -8.756 1.535 8.478 1.00 87.94 88 LYS A C 1
ATOM 690 O O . LYS A 1 88 ? -7.609 1.901 8.267 1.00 87.94 88 LYS A O 1
ATOM 695 N N . VAL A 1 89 ? -9.195 0.312 8.182 1.00 90.12 89 VAL A N 1
ATOM 696 C CA . VAL A 1 89 ? -8.340 -0.704 7.547 1.00 90.12 89 VAL A CA 1
ATOM 697 C C . VAL A 1 89 ? -7.885 -0.229 6.161 1.00 90.12 89 VAL A C 1
ATOM 699 O O . VAL A 1 89 ? -6.688 -0.249 5.882 1.00 90.12 89 VAL A O 1
ATOM 702 N N . PHE A 1 90 ? -8.793 0.336 5.351 1.00 90.50 90 PHE A N 1
ATOM 703 C CA . PHE A 1 90 ? -8.426 0.990 4.086 1.00 90.50 90 PHE A CA 1
ATOM 704 C C . PHE A 1 90 ? -7.406 2.116 4.281 1.00 90.50 90 PHE A C 1
ATOM 706 O O . PHE A 1 90 ? -6.493 2.261 3.477 1.00 90.50 90 PHE A O 1
ATOM 713 N N . HIS A 1 91 ? -7.535 2.905 5.349 1.00 90.75 91 HIS A N 1
ATOM 714 C CA . HIS A 1 91 ? -6.599 3.989 5.639 1.00 90.75 91 HIS A CA 1
ATOM 715 C C . HIS A 1 91 ? -5.192 3.479 5.990 1.00 90.75 91 HIS A C 1
ATOM 717 O O . HIS A 1 91 ? -4.200 4.012 5.495 1.00 90.75 91 HIS A O 1
ATOM 723 N N . VAL A 1 92 ? -5.097 2.413 6.792 1.00 92.81 92 VAL A N 1
ATOM 724 C CA . VAL A 1 92 ? -3.813 1.759 7.097 1.00 92.81 92 VAL A CA 1
ATOM 725 C C . VAL A 1 92 ? -3.177 1.202 5.831 1.00 92.81 92 VAL A C 1
ATOM 727 O O . VAL A 1 92 ? -1.997 1.438 5.582 1.00 92.81 92 VAL A O 1
ATOM 730 N N . SER A 1 93 ? -3.967 0.511 5.011 1.00 93.19 93 SER A N 1
ATOM 731 C CA . SER A 1 93 ? -3.502 -0.070 3.754 1.00 93.19 93 SER A CA 1
ATOM 732 C C . SER A 1 93 ? -3.020 1.003 2.763 1.00 93.19 93 SER A C 1
ATOM 734 O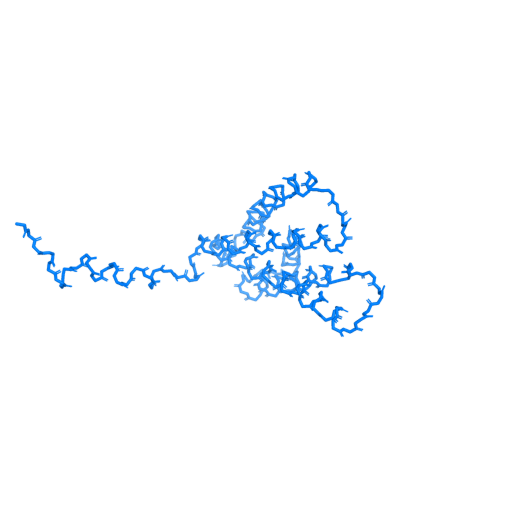 O . SER A 1 93 ? -1.982 0.837 2.120 1.00 93.19 93 SER A O 1
ATOM 736 N N . ALA A 1 94 ? -3.698 2.154 2.708 1.00 93.50 94 ALA A N 1
ATOM 737 C CA . ALA A 1 94 ? -3.278 3.310 1.919 1.00 93.50 94 ALA A CA 1
ATOM 738 C C . ALA A 1 94 ? -1.905 3.841 2.341 1.00 93.50 94 ALA A C 1
ATOM 740 O O . ALA A 1 94 ? -1.029 4.018 1.497 1.00 93.50 94 ALA A O 1
ATOM 741 N N . PHE A 1 95 ? -1.692 4.057 3.641 1.00 93.25 95 PHE A N 1
ATOM 742 C CA . PHE A 1 95 ? -0.413 4.564 4.138 1.00 93.25 95 PHE A CA 1
ATOM 743 C C . PHE A 1 95 ? 0.712 3.538 3.968 1.00 93.25 95 PHE A C 1
ATOM 745 O O . PHE A 1 95 ? 1.812 3.915 3.576 1.00 93.25 95 PHE A O 1
ATOM 752 N N . ALA A 1 96 ? 0.443 2.249 4.193 1.00 94.75 96 ALA A N 1
ATOM 753 C CA . ALA A 1 96 ? 1.428 1.190 3.980 1.00 94.75 96 ALA A CA 1
ATOM 754 C C . ALA A 1 96 ? 1.859 1.109 2.504 1.00 94.75 96 ALA A C 1
ATOM 756 O O . ALA A 1 96 ? 3.051 1.068 2.209 1.00 94.75 96 ALA A O 1
ATOM 757 N N . SER A 1 97 ? 0.898 1.174 1.576 1.00 94.62 97 SER A N 1
ATOM 758 C CA . SER A 1 97 ? 1.165 1.137 0.129 1.00 94.62 97 SER A CA 1
ATOM 759 C C . SER A 1 97 ? 1.918 2.380 -0.351 1.00 94.62 97 SER A C 1
ATOM 761 O O . SER A 1 97 ? 2.823 2.273 -1.174 1.00 94.62 97 SER A O 1
ATOM 763 N N . LEU A 1 98 ? 1.577 3.560 0.178 1.00 95.12 98 LEU A N 1
ATOM 764 C CA . LEU A 1 98 ? 2.305 4.797 -0.110 1.00 95.12 98 LEU A CA 1
ATOM 765 C C . LEU A 1 98 ? 3.732 4.762 0.430 1.00 95.12 98 LEU A C 1
ATOM 767 O O . LEU A 1 98 ? 4.646 5.173 -0.278 1.00 95.12 98 LEU A O 1
ATOM 771 N N . LEU A 1 99 ? 3.927 4.276 1.657 1.00 95.50 99 LEU A N 1
ATOM 772 C CA . LEU A 1 99 ? 5.257 4.140 2.245 1.00 95.50 99 LEU A CA 1
ATOM 773 C C . LEU A 1 99 ? 6.115 3.193 1.401 1.00 95.50 99 LEU A C 1
ATOM 775 O O . LEU A 1 99 ? 7.248 3.534 1.069 1.00 95.50 99 LEU A O 1
ATOM 779 N N . TRP A 1 100 ? 5.550 2.062 0.975 1.00 95.69 100 TRP A N 1
ATOM 780 C CA . TRP A 1 100 ? 6.236 1.125 0.091 1.00 95.69 100 TRP A CA 1
ATOM 781 C C . TRP A 1 100 ? 6.607 1.767 -1.253 1.00 95.69 100 TRP A C 1
ATOM 783 O O . TRP A 1 100 ? 7.775 1.760 -1.643 1.00 95.69 100 TRP A O 1
ATOM 793 N N . ALA A 1 101 ? 5.655 2.414 -1.928 1.00 95.19 101 ALA A N 1
ATOM 794 C CA . ALA A 1 101 ? 5.922 3.115 -3.183 1.00 95.19 101 ALA A CA 1
ATOM 795 C C . ALA A 1 101 ? 7.004 4.198 -3.020 1.00 95.19 101 ALA A C 1
ATOM 797 O O . ALA A 1 101 ? 7.936 4.273 -3.820 1.00 95.19 101 ALA A O 1
ATOM 798 N N . LEU A 1 102 ? 6.921 5.000 -1.954 1.00 95.75 102 LEU A N 1
ATOM 799 C CA . LEU A 1 102 ? 7.873 6.069 -1.662 1.00 95.75 102 LEU A CA 1
ATOM 800 C C . LEU A 1 102 ? 9.289 5.526 -1.453 1.00 95.75 102 LEU A C 1
ATOM 802 O O . LEU A 1 102 ? 10.238 6.083 -1.996 1.00 95.75 102 LEU A O 1
ATOM 806 N N . THR A 1 103 ? 9.438 4.436 -0.699 1.00 94.69 103 THR A N 1
ATOM 807 C CA . THR A 1 103 ? 10.752 3.817 -0.461 1.00 94.69 103 THR A CA 1
ATOM 808 C C . THR A 1 103 ? 11.395 3.301 -1.747 1.00 94.69 103 THR A C 1
ATOM 810 O O . THR A 1 103 ? 12.589 3.513 -1.941 1.00 94.69 103 THR A O 1
ATOM 813 N N . ILE A 1 104 ? 10.616 2.725 -2.671 1.00 93.38 104 ILE A N 1
ATOM 814 C CA . ILE A 1 104 ? 11.119 2.310 -3.989 1.00 93.38 104 ILE A CA 1
ATOM 815 C C . ILE A 1 104 ? 11.549 3.530 -4.807 1.00 93.38 104 ILE A C 1
ATOM 817 O O . ILE A 1 104 ? 12.646 3.532 -5.362 1.00 93.38 104 ILE A O 1
ATOM 821 N N . ILE A 1 105 ? 10.718 4.577 -4.864 1.00 93.25 105 ILE A N 1
ATOM 822 C CA . ILE A 1 105 ? 11.031 5.808 -5.608 1.00 93.25 105 ILE A CA 1
ATOM 823 C C . ILE A 1 105 ? 12.323 6.435 -5.078 1.00 93.25 105 ILE A C 1
ATOM 825 O O . ILE A 1 105 ? 13.231 6.714 -5.857 1.00 93.25 105 ILE A O 1
ATOM 829 N N . LEU A 1 106 ? 12.434 6.616 -3.760 1.00 93.19 106 LEU A N 1
ATOM 830 C CA . LEU A 1 106 ? 13.639 7.159 -3.132 1.00 93.19 106 LEU A CA 1
ATOM 831 C C . LEU A 1 106 ? 14.848 6.251 -3.363 1.00 93.19 106 LEU A C 1
ATOM 833 O O . LEU A 1 106 ? 15.924 6.755 -3.670 1.00 93.19 106 LEU A O 1
ATOM 837 N N . GLY A 1 107 ? 14.671 4.933 -3.272 1.00 90.94 107 GLY A N 1
ATOM 838 C CA . GLY A 1 107 ? 15.715 3.953 -3.559 1.00 90.94 107 GLY A CA 1
ATOM 839 C C . GLY A 1 107 ? 16.274 4.103 -4.973 1.00 90.94 107 GLY A C 1
ATOM 840 O O . GLY A 1 107 ? 17.485 4.226 -5.136 1.00 90.94 107 GLY A O 1
ATOM 841 N N . ILE A 1 108 ? 15.402 4.192 -5.982 1.00 88.44 108 ILE A N 1
ATOM 842 C CA . ILE A 1 108 ? 15.791 4.412 -7.385 1.00 88.44 108 ILE A CA 1
ATOM 843 C C . ILE A 1 108 ? 16.477 5.776 -7.557 1.00 88.44 108 ILE A C 1
ATOM 845 O O . ILE A 1 108 ? 17.542 5.859 -8.171 1.00 88.44 108 ILE A O 1
ATOM 849 N N . VAL A 1 109 ? 15.917 6.847 -6.985 1.00 90.69 109 VAL A N 1
ATOM 850 C CA . VAL A 1 109 ? 16.509 8.194 -7.058 1.00 90.69 109 VAL A CA 1
ATOM 851 C C . VAL A 1 109 ? 17.911 8.202 -6.444 1.00 90.6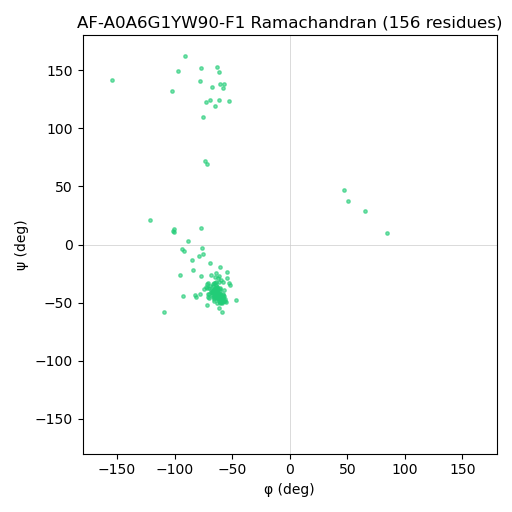9 109 VAL A C 1
ATOM 853 O O . VAL A 1 109 ? 18.859 8.632 -7.092 1.00 90.69 109 VAL A O 1
ATOM 856 N N . PHE A 1 110 ? 18.097 7.660 -5.242 1.00 89.44 110 PHE A N 1
ATOM 857 C CA . PHE A 1 110 ? 19.422 7.594 -4.624 1.00 89.44 110 PHE A CA 1
ATOM 858 C C . PHE A 1 110 ? 20.378 6.660 -5.363 1.00 89.44 110 PHE A C 1
ATOM 860 O O . PHE A 1 110 ? 21.566 6.961 -5.449 1.00 89.44 110 PHE A O 1
ATOM 867 N N . HIS A 1 111 ? 19.889 5.547 -5.910 1.00 87.44 111 HIS A N 1
ATOM 868 C CA . HIS A 1 111 ? 20.699 4.625 -6.704 1.00 87.44 111 HIS A CA 1
ATOM 869 C C . HIS A 1 111 ? 21.282 5.308 -7.946 1.00 87.44 111 HIS A C 1
ATOM 8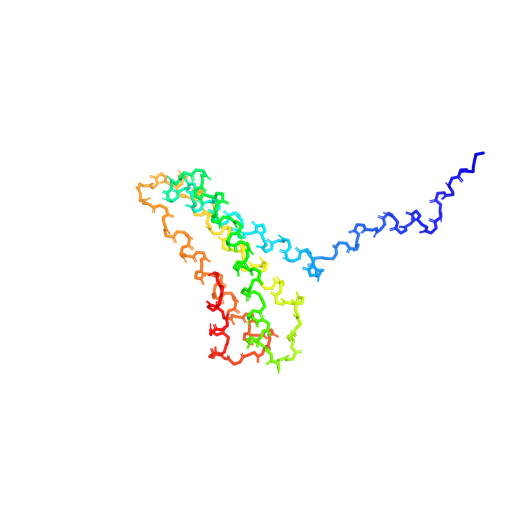71 O O . HIS A 1 111 ? 22.492 5.228 -8.171 1.00 87.44 111 HIS A O 1
ATOM 877 N N . THR A 1 112 ? 20.448 6.061 -8.671 1.00 85.88 112 THR A N 1
ATOM 878 C CA . THR A 1 112 ? 20.870 6.841 -9.846 1.00 85.88 112 THR A CA 1
ATOM 879 C C . THR A 1 112 ? 21.823 7.978 -9.478 1.00 85.88 112 THR A C 1
ATOM 881 O O . THR A 1 112 ? 22.870 8.116 -10.105 1.00 85.88 112 THR A O 1
ATOM 884 N N . LEU A 1 113 ? 21.527 8.745 -8.421 1.00 90.38 113 LEU A N 1
ATOM 885 C CA . LEU A 1 113 ? 22.383 9.848 -7.965 1.00 90.38 113 LEU A CA 1
ATOM 886 C C . LEU A 1 113 ? 23.762 9.373 -7.489 1.00 90.38 113 LEU A C 1
ATOM 888 O O . LEU A 1 113 ? 24.763 10.044 -7.723 1.00 90.38 113 LEU A O 1
ATOM 892 N N . LEU A 1 114 ? 23.825 8.211 -6.834 1.00 89.81 114 LEU A N 1
ATOM 893 C CA . LEU A 1 114 ? 25.066 7.635 -6.310 1.00 89.81 114 LEU A CA 1
ATOM 894 C C . LEU A 1 114 ? 25.801 6.751 -7.330 1.00 89.81 114 LEU A C 1
ATOM 896 O O . LEU A 1 114 ? 26.821 6.162 -6.978 1.00 89.81 114 LEU A O 1
ATOM 900 N N . SER A 1 115 ? 25.297 6.636 -8.567 1.00 84.88 115 SER A N 1
ATOM 901 C CA . SER A 1 115 ? 25.889 5.816 -9.638 1.00 84.88 115 SER A CA 1
ATOM 902 C C . SER A 1 115 ? 26.203 4.377 -9.201 1.00 84.88 115 SER A C 1
ATOM 904 O O . SER A 1 115 ? 27.230 3.801 -9.570 1.00 84.88 115 SER A O 1
ATOM 906 N N . LYS A 1 116 ? 25.334 3.787 -8.371 1.00 78.06 116 LYS A N 1
ATOM 907 C CA . LYS A 1 116 ? 25.539 2.426 -7.862 1.00 78.06 116 LYS A CA 1
ATOM 908 C C . LYS A 1 116 ? 25.413 1.413 -9.005 1.00 78.06 116 LYS A C 1
ATOM 910 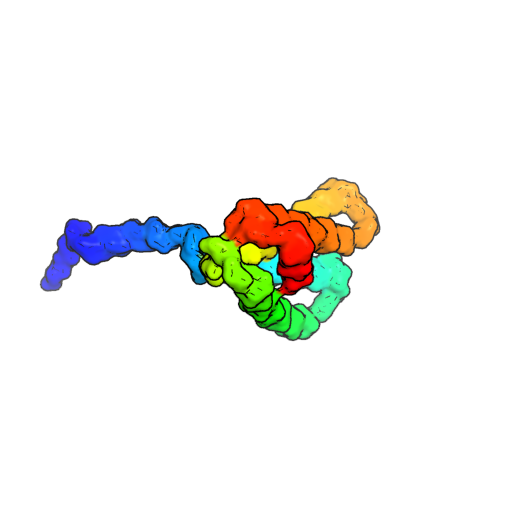O O . LYS A 1 116 ? 24.477 1.461 -9.792 1.00 78.06 116 LYS A O 1
ATOM 915 N N . THR A 1 117 ? 26.329 0.449 -9.068 1.00 70.31 117 THR A N 1
ATOM 916 C CA . THR A 1 117 ? 26.343 -0.610 -10.100 1.00 70.31 117 THR A CA 1
ATOM 917 C C . THR A 1 117 ? 25.595 -1.880 -9.682 1.00 70.31 117 THR A C 1
ATOM 9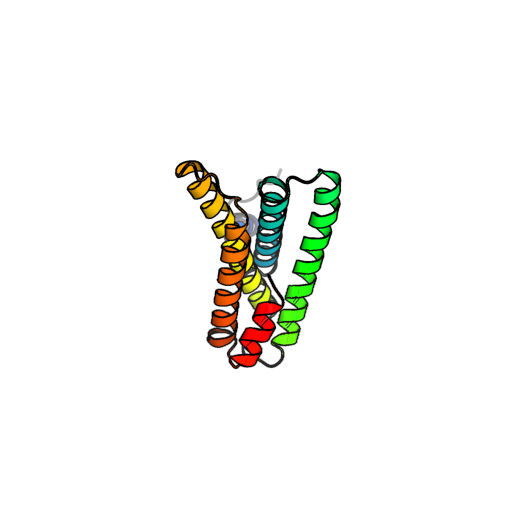19 O O . THR A 1 117 ? 25.429 -2.802 -10.477 1.00 70.31 117 THR A O 1
ATOM 922 N N . THR A 1 118 ? 25.129 -1.949 -8.433 1.00 70.88 118 THR A N 1
ATOM 923 C CA . THR A 1 118 ? 24.411 -3.102 -7.872 1.00 70.88 118 THR A CA 1
ATOM 924 C C . THR A 1 118 ? 22.957 -3.155 -8.339 1.00 70.88 118 THR A C 1
ATOM 926 O O . THR A 1 118 ? 22.350 -2.117 -8.588 1.00 70.88 118 THR A O 1
ATOM 929 N N . SER A 1 119 ? 22.362 -4.351 -8.408 1.00 66.25 119 SER A N 1
ATOM 930 C CA . SER A 1 119 ? 20.947 -4.493 -8.789 1.00 66.25 119 SER A CA 1
ATOM 931 C C . SER A 1 119 ? 20.003 -3.764 -7.813 1.00 66.25 119 SER A C 1
ATOM 933 O O . SER A 1 119 ? 20.191 -3.873 -6.602 1.00 66.25 119 SER A O 1
ATOM 935 N N . PRO A 1 120 ? 18.960 -3.067 -8.305 1.00 68.06 120 PRO A N 1
ATOM 936 C CA . PRO A 1 120 ? 18.033 -2.263 -7.495 1.00 68.06 120 PRO A CA 1
ATOM 937 C C . PRO A 1 120 ? 16.984 -3.083 -6.712 1.00 68.06 120 PRO A C 1
ATOM 939 O O . PRO A 1 120 ? 15.995 -2.536 -6.229 1.00 68.06 120 PRO A O 1
ATOM 942 N N . THR A 1 121 ? 17.163 -4.400 -6.581 1.00 69.69 121 THR A N 1
ATOM 943 C CA . THR A 1 121 ? 16.187 -5.317 -5.967 1.00 69.69 121 THR A CA 1
ATOM 944 C C . THR A 1 121 ? 15.956 -5.064 -4.475 1.00 69.69 121 THR A C 1
ATOM 946 O O . THR A 1 121 ? 14.865 -5.347 -3.980 1.00 69.69 121 THR A O 1
ATOM 949 N N . SER A 1 122 ? 16.944 -4.527 -3.749 1.00 82.38 122 SER A N 1
ATOM 950 C CA . SER A 1 122 ? 16.860 -4.384 -2.288 1.00 82.38 122 SER A CA 1
ATOM 951 C C . SER A 1 122 ? 15.777 -3.393 -1.845 1.00 82.38 122 SER A C 1
ATOM 953 O O . SER A 1 122 ? 15.090 -3.647 -0.859 1.00 82.38 122 SER A O 1
ATOM 955 N N . TYR A 1 123 ? 15.528 -2.334 -2.623 1.00 88.69 123 TYR A N 1
ATOM 956 C CA . TYR A 1 123 ? 14.587 -1.264 -2.265 1.00 88.69 123 TYR A CA 1
ATOM 957 C C . TYR A 1 123 ? 13.132 -1.734 -2.159 1.00 88.69 123 TYR A C 1
ATOM 959 O O . TYR A 1 123 ? 12.373 -1.226 -1.335 1.00 88.69 123 TYR A O 1
ATOM 967 N N . VAL A 1 124 ? 12.734 -2.727 -2.963 1.00 90.00 124 VAL A N 1
ATOM 968 C CA . VAL A 1 124 ? 11.380 -3.302 -2.886 1.00 90.00 124 VAL A CA 1
ATOM 969 C C . VAL A 1 124 ? 11.194 -4.053 -1.580 1.00 90.00 124 VAL A C 1
ATOM 971 O O . VAL A 1 124 ? 10.164 -3.891 -0.930 1.00 90.00 124 VAL A O 1
ATOM 974 N N . VAL A 1 125 ? 12.190 -4.842 -1.178 1.00 90.94 125 VAL A N 1
ATOM 975 C CA . VAL A 1 125 ? 12.139 -5.632 0.057 1.00 90.94 125 VAL A CA 1
ATOM 976 C C . VAL A 1 125 ? 12.245 -4.727 1.284 1.00 90.94 125 VAL A C 1
ATOM 978 O O . VAL A 1 125 ? 11.475 -4.888 2.226 1.00 90.94 125 VAL A O 1
ATOM 981 N N . GLU A 1 126 ? 13.140 -3.739 1.265 1.00 91.94 126 GLU A N 1
ATOM 982 C CA . GLU A 1 126 ? 13.262 -2.724 2.322 1.00 91.94 126 GLU A CA 1
ATOM 983 C C . GLU A 1 126 ? 11.935 -1.985 2.532 1.00 91.94 126 GLU A C 1
ATOM 985 O O . GLU A 1 126 ? 11.446 -1.868 3.658 1.00 91.94 126 GLU A O 1
ATOM 990 N N . GLY A 1 127 ? 11.307 -1.555 1.437 1.00 93.75 127 GLY A N 1
ATOM 991 C CA . GLY A 1 127 ? 10.003 -0.912 1.469 1.00 93.75 127 GLY A CA 1
ATOM 992 C C . GLY A 1 127 ? 8.879 -1.811 1.973 1.00 93.75 127 GLY A C 1
ATOM 993 O O . GLY A 1 127 ? 8.039 -1.368 2.759 1.00 93.75 127 GLY A O 1
ATOM 994 N N . MET A 1 128 ? 8.898 -3.087 1.580 1.00 94.12 128 MET A N 1
ATOM 995 C CA . MET A 1 128 ? 7.955 -4.093 2.062 1.00 94.12 128 MET A CA 1
ATOM 996 C C . MET A 1 128 ? 8.082 -4.265 3.581 1.00 94.12 128 MET A C 1
ATOM 998 O O . MET A 1 128 ? 7.085 -4.195 4.298 1.00 94.12 128 MET A O 1
ATOM 1002 N N . LEU A 1 129 ? 9.305 -4.416 4.098 1.00 95.06 129 LEU A N 1
ATOM 1003 C CA . LEU A 1 129 ? 9.563 -4.567 5.533 1.00 95.06 129 LEU A CA 1
ATOM 1004 C C . LEU A 1 129 ? 9.183 -3.310 6.330 1.00 95.06 129 LEU A C 1
ATOM 1006 O O . LEU A 1 129 ? 8.604 -3.430 7.412 1.00 95.06 129 LEU A O 1
ATOM 1010 N N . LEU A 1 130 ? 9.442 -2.113 5.793 1.00 95.56 130 LEU A N 1
ATOM 1011 C CA . LEU A 1 130 ? 9.003 -0.854 6.405 1.00 95.56 130 LEU A CA 1
ATOM 1012 C C . LEU A 1 130 ? 7.474 -0.755 6.473 1.00 95.56 130 LEU A C 1
ATOM 1014 O O . LEU A 1 130 ? 6.927 -0.375 7.512 1.00 95.56 130 LEU A O 1
ATOM 1018 N N . ALA A 1 131 ? 6.779 -1.141 5.401 1.00 95.88 131 ALA A N 1
ATOM 1019 C CA . ALA A 1 131 ? 5.323 -1.191 5.376 1.00 95.88 131 ALA A CA 1
ATOM 1020 C C . ALA A 1 131 ? 4.769 -2.204 6.395 1.00 95.88 131 ALA A C 1
ATOM 1022 O O . ALA A 1 131 ? 3.873 -1.851 7.164 1.00 95.88 131 ALA A O 1
ATOM 1023 N N . VAL A 1 132 ? 5.335 -3.416 6.486 1.00 96.12 132 VAL A N 1
ATOM 1024 C CA . VAL A 1 132 ? 4.959 -4.411 7.513 1.00 96.12 132 VAL A CA 1
ATOM 1025 C C . VAL A 1 132 ? 5.167 -3.850 8.922 1.00 96.12 132 VAL A C 1
ATOM 1027 O O . VAL A 1 132 ? 4.250 -3.899 9.741 1.00 96.12 132 VAL A O 1
ATOM 1030 N N . GLY A 1 133 ? 6.337 -3.274 9.213 1.00 95.56 133 GLY A N 1
ATOM 1031 C CA . GLY A 1 133 ? 6.650 -2.715 10.532 1.00 95.56 133 GLY A CA 1
ATOM 1032 C C . GLY A 1 133 ? 5.668 -1.619 10.957 1.00 95.56 133 GLY A C 1
ATOM 1033 O O . GLY A 1 133 ? 5.148 -1.637 12.077 1.00 95.56 133 GLY A O 1
ATOM 1034 N N . MET A 1 134 ? 5.334 -0.716 10.032 1.00 95.75 134 MET A N 1
ATOM 1035 C CA . MET A 1 134 ? 4.295 0.296 10.231 1.00 95.75 134 MET A CA 1
ATOM 1036 C C . MET A 1 134 ? 2.935 -0.353 10.545 1.00 95.75 134 MET A C 1
ATOM 1038 O O . MET A 1 134 ? 2.276 0.047 11.512 1.00 95.75 134 MET A O 1
ATOM 1042 N N . ARG A 1 135 ? 2.525 -1.383 9.787 1.00 94.88 135 ARG A N 1
ATOM 1043 C CA . ARG A 1 135 ? 1.239 -2.076 9.993 1.00 94.88 135 ARG A CA 1
ATOM 1044 C C . ARG A 1 135 ? 1.176 -2.740 11.367 1.00 94.88 135 ARG A C 1
ATOM 1046 O O . ARG A 1 135 ? 0.174 -2.572 12.061 1.00 94.88 135 ARG A O 1
ATOM 1053 N N . ILE A 1 136 ? 2.248 -3.412 11.802 1.00 95.69 136 ILE A N 1
ATOM 1054 C CA . ILE A 1 136 ? 2.353 -3.998 13.153 1.00 95.69 136 ILE A CA 1
ATOM 1055 C C . ILE A 1 136 ? 2.120 -2.917 14.211 1.00 95.69 136 ILE A C 1
ATOM 1057 O O . ILE A 1 136 ? 1.293 -3.102 15.109 1.00 95.69 136 ILE A O 1
ATOM 1061 N N . GLY A 1 137 ? 2.814 -1.782 14.081 1.00 94.12 137 GLY A N 1
ATOM 1062 C CA . GLY A 1 137 ? 2.701 -0.657 15.006 1.00 94.12 137 GLY A CA 1
ATOM 1063 C C . GLY A 1 137 ? 1.272 -0.128 15.105 1.00 94.12 137 GLY A C 1
ATOM 1064 O O . GLY A 1 137 ? 0.755 0.044 16.211 1.00 94.12 137 GLY A O 1
ATOM 1065 N N . ILE A 1 138 ? 0.592 0.070 13.974 1.00 93.50 138 ILE A N 1
ATOM 1066 C CA . ILE A 1 138 ? -0.788 0.573 13.960 1.00 93.50 138 ILE A CA 1
ATOM 1067 C C . ILE A 1 138 ? -1.778 -0.467 14.493 1.00 93.50 138 ILE A C 1
ATOM 1069 O O . ILE A 1 138 ? -2.669 -0.122 15.274 1.00 93.50 138 ILE A O 1
ATOM 1073 N N . PHE A 1 139 ? -1.640 -1.739 14.123 1.00 93.88 139 PHE A N 1
ATOM 1074 C CA . PHE A 1 139 ? -2.530 -2.789 14.619 1.00 93.88 139 PHE A CA 1
ATOM 1075 C C . PHE A 1 139 ? -2.398 -2.991 16.131 1.00 93.88 139 PHE A C 1
ATOM 1077 O O . PHE A 1 139 ? -3.412 -3.159 16.815 1.00 93.88 139 PHE A O 1
ATOM 1084 N N . ALA A 1 140 ? -1.184 -2.886 16.673 1.00 93.50 140 ALA A N 1
ATOM 1085 C CA . ALA A 1 140 ? -0.956 -2.955 18.110 1.00 93.50 140 ALA A CA 1
ATOM 1086 C C . ALA A 1 140 ? -1.461 -1.702 18.849 1.00 93.50 140 ALA A C 1
ATOM 1088 O O . ALA A 1 140 ? -2.238 -1.823 19.793 1.00 93.50 140 ALA A O 1
ATOM 1089 N N . SER A 1 141 ? -1.061 -0.504 18.412 1.00 92.56 141 SER A N 1
ATOM 1090 C CA . SER A 1 141 ? -1.327 0.747 19.145 1.00 92.56 141 SER A CA 1
ATOM 1091 C C . SER A 1 141 ? -2.723 1.331 18.907 1.00 92.56 141 SER A C 1
ATOM 1093 O O . SER A 1 141 ? -3.380 1.752 19.855 1.00 92.56 141 SER A O 1
ATOM 1095 N N . VAL A 1 142 ? -3.203 1.349 17.658 1.00 90.00 142 VAL A N 1
ATOM 1096 C CA . VAL A 1 142 ? -4.477 1.988 17.285 1.00 90.00 142 VAL A CA 1
ATOM 1097 C C . VAL A 1 142 ? -5.626 0.992 17.335 1.00 90.00 142 VAL A C 1
ATOM 1099 O O . VAL A 1 142 ? -6.695 1.320 17.837 1.00 90.00 142 VAL A O 1
ATOM 1102 N N . PHE A 1 143 ? -5.445 -0.223 16.813 1.00 88.38 143 PHE A N 1
ATOM 1103 C CA . PHE A 1 143 ? -6.512 -1.234 16.831 1.00 88.38 143 PHE A CA 1
ATOM 1104 C C . PHE A 1 143 ? -6.550 -2.033 18.139 1.00 88.38 143 PHE A C 1
ATOM 1106 O O . PHE A 1 143 ? -7.539 -2.724 18.389 1.00 88.38 143 PHE A O 1
ATOM 1113 N N . GLY A 1 144 ? -5.514 -1.943 18.980 1.00 89.25 144 GLY A N 1
ATOM 1114 C CA . GLY A 1 144 ? -5.449 -2.664 20.253 1.00 89.25 144 GLY A CA 1
ATOM 1115 C C . GLY A 1 144 ? -5.388 -4.183 20.077 1.00 89.25 144 GLY A C 1
ATOM 1116 O O . GLY A 1 144 ? -5.907 -4.933 20.910 1.00 89.25 144 GLY A O 1
ATOM 1117 N N . ALA A 1 145 ? -4.835 -4.667 18.962 1.00 90.75 145 ALA A N 1
ATOM 1118 C CA . ALA A 1 145 ? -4.580 -6.087 18.777 1.00 90.75 145 ALA A CA 1
ATOM 1119 C C . ALA A 1 145 ? -3.315 -6.498 19.551 1.00 90.75 145 ALA A C 1
ATOM 1121 O O . ALA A 1 145 ? -2.329 -5.770 19.599 1.00 90.75 145 ALA A O 1
ATOM 1122 N N . GLY A 1 146 ? -3.335 -7.685 20.166 1.00 92.50 146 GLY A N 1
ATOM 1123 C CA . GLY A 1 146 ? -2.140 -8.232 20.812 1.00 92.50 146 GLY A CA 1
ATOM 1124 C C . GLY A 1 146 ? -1.013 -8.452 19.799 1.00 92.50 146 GLY A C 1
ATOM 1125 O O . GLY A 1 146 ? -1.291 -8.784 18.645 1.00 92.50 146 GLY A O 1
ATOM 1126 N N . ILE A 1 147 ? 0.243 -8.320 20.240 1.00 93.19 147 ILE A N 1
ATOM 1127 C CA . ILE A 1 147 ? 1.441 -8.390 19.382 1.00 93.19 147 ILE A CA 1
ATOM 1128 C C . ILE A 1 147 ? 1.431 -9.581 18.404 1.00 93.19 147 ILE A C 1
ATOM 1130 O O . ILE A 1 147 ? 1.609 -9.335 17.211 1.00 93.19 147 ILE A O 1
ATOM 1134 N N . PRO A 1 148 ? 1.127 -10.834 18.813 1.00 93.44 148 PRO A N 1
ATOM 1135 C CA . PRO A 1 148 ? 1.119 -11.961 17.875 1.00 93.44 148 PRO A CA 1
ATOM 1136 C C . PRO A 1 148 ? 0.102 -11.786 16.741 1.00 93.44 148 PRO A C 1
ATOM 1138 O O . PRO A 1 148 ? 0.389 -12.063 15.581 1.00 93.44 148 PRO A O 1
ATOM 1141 N N . ARG A 1 149 ? -1.089 -11.266 17.057 1.00 91.56 149 ARG A N 1
ATOM 1142 C CA . ARG A 1 149 ? -2.156 -11.045 16.073 1.00 91.56 149 ARG A CA 1
ATOM 1143 C C . ARG A 1 149 ? -1.839 -9.867 15.155 1.00 91.56 149 ARG A C 1
ATOM 1145 O O . ARG A 1 149 ? -2.154 -9.938 13.970 1.00 91.56 149 ARG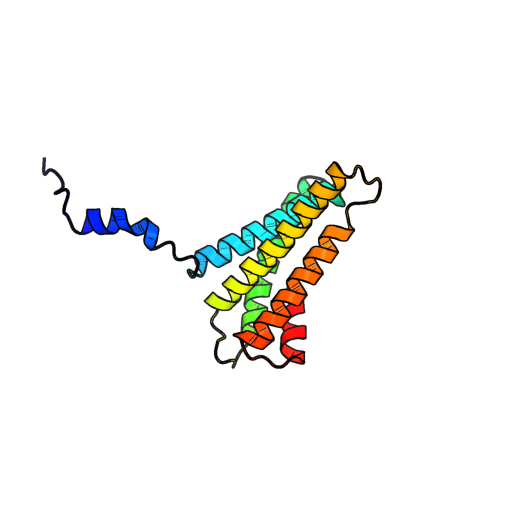 A O 1
ATOM 1152 N N . SER A 1 150 ? -1.211 -8.818 15.684 1.00 92.75 150 SER A N 1
ATOM 1153 C CA . SER A 1 150 ? -0.736 -7.674 14.899 1.00 92.75 150 SER A CA 1
ATOM 1154 C C . SER A 1 150 ? 0.323 -8.097 13.888 1.00 92.75 150 SER A C 1
ATOM 1156 O O . SER A 1 150 ? 0.219 -7.702 12.735 1.00 92.75 150 SER A O 1
ATOM 1158 N N . ILE A 1 151 ? 1.273 -8.950 14.285 1.00 93.88 151 ILE A N 1
ATOM 1159 C CA . ILE A 1 151 ? 2.291 -9.513 13.384 1.00 93.88 151 ILE A CA 1
ATOM 1160 C C . ILE A 1 151 ? 1.630 -10.337 12.279 1.00 93.88 151 ILE A C 1
ATOM 1162 O O . ILE A 1 151 ? 1.818 -10.035 11.106 1.00 93.88 151 ILE A O 1
ATOM 1166 N N . LEU A 1 152 ? 0.799 -11.322 12.636 1.00 93.00 152 LEU A N 1
ATOM 1167 C CA . LEU A 1 152 ? 0.142 -12.186 11.648 1.00 93.00 152 LEU A CA 1
ATOM 1168 C C . LEU A 1 152 ? -0.715 -11.390 10.655 1.00 93.00 152 LEU A C 1
ATOM 1170 O O . LEU A 1 152 ? -0.649 -11.634 9.455 1.00 93.00 152 LEU A O 1
ATOM 1174 N N . SER A 1 153 ? -1.474 -10.403 11.140 1.00 92.12 153 SER A N 1
ATOM 1175 C CA . SER A 1 153 ? -2.298 -9.547 10.272 1.00 92.12 153 SER A CA 1
ATOM 1176 C C . SER A 1 153 ? -1.433 -8.625 9.404 1.00 92.12 153 SER A C 1
ATOM 1178 O O . SER A 1 153 ? -1.747 -8.368 8.245 1.00 92.12 153 SER A O 1
ATOM 1180 N N . ALA A 1 154 ? -0.309 -8.143 9.938 1.00 93.06 154 ALA A N 1
ATOM 1181 C CA . ALA A 1 154 ? 0.618 -7.284 9.213 1.00 93.06 154 ALA A CA 1
ATOM 1182 C C . ALA A 1 154 ? 1.367 -7.997 8.076 1.00 93.06 154 ALA A C 1
ATOM 1184 O O . ALA A 1 154 ? 1.887 -7.303 7.215 1.00 93.06 154 ALA A O 1
ATOM 1185 N N . PHE A 1 155 ? 1.392 -9.332 8.031 1.00 92.00 155 PHE A N 1
ATOM 1186 C CA . PHE A 1 155 ? 1.974 -10.103 6.922 1.00 92.00 155 PHE A CA 1
ATOM 1187 C C . PHE A 1 155 ? 0.966 -10.506 5.835 1.00 92.00 155 PHE A C 1
ATOM 1189 O O . PHE A 1 155 ? 1.365 -11.052 4.814 1.00 92.00 155 PHE A O 1
ATOM 1196 N N . ILE A 1 156 ? -0.327 -10.213 6.011 1.00 91.25 156 ILE A N 1
ATOM 1197 C CA . ILE A 1 156 ? -1.351 -10.419 4.964 1.00 91.25 156 ILE A CA 1
ATOM 1198 C C . ILE A 1 156 ? -1.092 -9.520 3.734 1.00 91.25 156 ILE A C 1
ATOM 1200 O O . ILE A 1 156 ? -1.532 -9.826 2.630 1.00 91.25 156 ILE A O 1
ATOM 1204 N N . GLN A 1 157 ? -0.393 -8.404 3.945 1.00 87.75 157 GLN A N 1
ATOM 1205 C CA . GLN A 1 157 ? -0.023 -7.380 2.968 1.00 87.75 157 GLN A CA 1
ATOM 1206 C C . GLN A 1 157 ? 1.254 -6.682 3.502 1.00 87.75 157 GLN A C 1
ATOM 1208 O O . GLN A 1 157 ? 1.322 -6.456 4.705 1.00 87.75 157 GLN A O 1
ATOM 1213 N N . PRO A 1 158 ? 2.274 -6.279 2.731 1.00 63.09 158 PRO A N 1
ATOM 1214 C CA . PRO A 1 158 ? 2.285 -5.944 1.310 1.00 63.09 158 PRO A CA 1
ATOM 1215 C C . PRO A 1 158 ? 2.145 -7.134 0.379 1.00 63.09 158 PRO A C 1
ATOM 1217 O O . PRO A 1 158 ? 2.790 -8.167 0.647 1.00 63.09 158 PRO A O 1
#

pLDDT: mean 84.96, std 11.88, range [45.09, 96.12]

Foldseek 3Di:
DDDDDCPPPVVVCVVCVVVVPDCLPLVNLLVLLLVLQLLLLVLCCVQAVVDDPVVSVVVSVVSNVLLVVLLVVLLVLLPPFPPSDSSVSSNLSSVLSNQLSVQLVVLVVVCVVVVPPDHSVVSNVVSFVVSLVSQLVCCCPVRVDPNVSSNVSSVSGD

Secondary structure (DSSP, 8-state):
--PPPTT-HHHHHHHTSGGG--TT-HHHHHHHHHHHHHHHHHHHIIIII---HHHHHHHHHHHHHHHHHHHHHHHHHTTTSTT--HHHHHHHHHHHHHHHHHHHHHHHHHHHHTT--S-TTHHHHHHHHHHHHHHHHHHHHTS---HHHHHHHHTS--

Sequence (158 aa):
MRTSDPNSVSVIHRRWSFTRLNPSSYKISYLISLLGIAVVIVLSYTNIFKTDLSMLALHLPLGLAAMTGSVFLDFYALRGRSLNKITKVFHVSAFASLLWALTIILGIVFHTLLSKTTSPTSYVVEGMLLAVGMRIGIFASVFGAGIPRSILSAFIQP

Solvent-accessible surface area (backbone atoms only — not comparable to full-atom values): 8424 Å² total; per-residue (Å²): 133,85,76,78,61,86,80,36,68,68,51,51,54,60,70,51,47,68,74,65,67,43,78,80,36,42,70,55,16,40,51,45,22,47,50,18,46,50,48,40,51,52,50,43,37,62,74,60,66,66,61,57,71,69,58,50,65,54,48,51,60,50,51,50,50,51,53,54,51,32,54,54,49,40,50,58,69,42,60,96,36,95,56,69,43,69,47,53,49,31,41,52,48,16,53,30,24,39,48,25,31,46,37,34,52,51,40,52,54,51,39,63,75,66,66,57,88,67,81,73,61,58,30,56,54,54,12,39,52,52,24,25,53,51,40,26,52,43,30,32,70,69,34,63,36,57,67,72,58,12,48,59,44,20,67,63,43,121

Mean predicted aligned error: 8.62 Å

Nearest PDB structures (foldseek):
  3t6g-assembly2_D  TM=3.714E-01  e=7.310E+00  Homo sapiens
  7kyc-assembly1_A  TM=3.883E-01  e=5.979E+00  Saccharomyces cerevisiae S288C

Radius of gyration: 19.91 Å; Cα contacts (8 Å, |Δi|>4): 165; chains: 1; bounding box: 61×46×43 Å